Protein AF-A0A6F8SWU4-F1 (afdb_monomer_lite)

Foldseek 3Di:
DVVVVVVVVVVVVCVCPPDDPVVVVVVVVVVVVVVVVQLVVQLVVLVVCCVPVVDDSVQSSLLSDDDDLVVSLVVCVVVVHHSCSSSVSVVVVVVCCVVVVVVVVVVVCVVDVDD

Organism: NCBI:txid77097

Secondary structure (DSSP, 8-state):
-HHHHHHHHHHHHHTTTT--HHHHHHHHHHHHHHHHHHHHHHHHHHHHHHHHH---HHHHHHHHS-S-HHHHHHHHHHTT--HHHHHHHHHHHHHHHHHHHHHHHHHHHHH----

Radius of gyration: 17.86 Å; chains: 1; bounding box: 48×36×43 Å

pLDDT: mean 91.27, std 8.4, range [49.94, 97.56]

InterPro domains:
  IPR007820 AbrB family [PF05145] (2-108)
  IPR007820 AbrB family [PTHR38457] (3-114)

Structure (mmCIF, N/CA/C/O backbone):
data_AF-A0A6F8SWU4-F1
#
_entry.id   AF-A0A6F8SWU4-F1
#
loop_
_atom_site.group_PDB
_atom_site.id
_atom_site.type_symbol
_atom_site.label_atom_id
_atom_site.label_alt_id
_atom_site.label_comp_id
_atom_site.label_asym_id
_atom_site.label_entity_id
_atom_site.label_seq_id
_atom_site.pdbx_PDB_ins_code
_atom_site.Cartn_x
_atom_site.Cartn_y
_atom_site.Cartn_z
_atom_site.occupancy
_atom_site.B_iso_or_equiv
_atom_site.auth_seq_id
_atom_site.auth_comp_id
_atom_site.auth_asym_id
_atom_site.auth_atom_id
_atom_site.pdbx_PDB_model_num
ATOM 1 N N . MET A 1 1 ? 6.845 19.562 2.230 1.00 63.91 1 MET A N 1
ATOM 2 C CA . MET A 1 1 ? 6.436 18.140 2.267 1.00 63.91 1 MET A CA 1
ATOM 3 C C . MET A 1 1 ? 6.008 17.677 3.666 1.00 63.91 1 MET A C 1
ATOM 5 O O . MET A 1 1 ? 4.928 17.125 3.793 1.00 63.91 1 MET A O 1
ATOM 9 N N . ASN A 1 2 ? 6.787 17.935 4.726 1.00 81.50 2 ASN A N 1
ATOM 10 C CA . ASN A 1 2 ? 6.597 17.252 6.022 1.00 81.50 2 ASN A CA 1
ATOM 11 C C . ASN A 1 2 ? 5.358 17.692 6.825 1.00 81.50 2 ASN A C 1
ATOM 13 O O . ASN A 1 2 ? 4.738 16.853 7.468 1.00 81.50 2 ASN A O 1
ATOM 17 N N . LEU A 1 3 ? 4.953 18.969 6.766 1.00 91.56 3 LEU A N 1
ATOM 18 C CA . LEU A 1 3 ? 3.760 19.468 7.479 1.00 91.56 3 LEU A CA 1
ATOM 19 C C . LEU A 1 3 ? 2.483 18.702 7.107 1.00 91.56 3 LEU A C 1
ATOM 21 O O . LEU A 1 3 ? 1.645 18.454 7.967 1.00 91.56 3 LEU A O 1
ATOM 25 N N . MET A 1 4 ? 2.363 18.275 5.847 1.00 90.44 4 MET A N 1
ATOM 26 C CA . MET A 1 4 ? 1.210 17.502 5.391 1.00 90.44 4 MET A CA 1
ATOM 27 C C . MET A 1 4 ? 1.120 16.148 6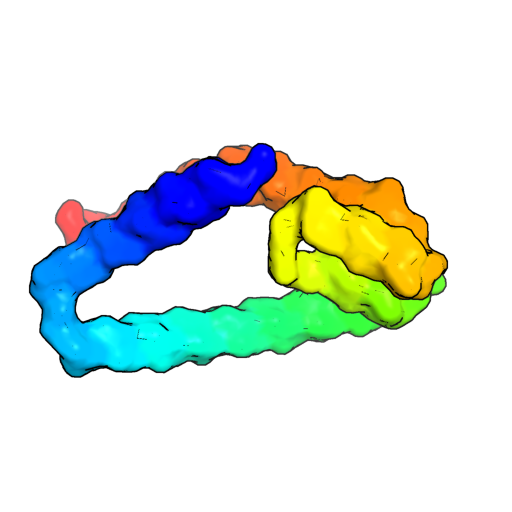.098 1.00 90.44 4 MET A C 1
ATOM 29 O O . MET A 1 4 ? 0.030 15.750 6.490 1.00 90.44 4 MET A O 1
ATOM 33 N N . LEU A 1 5 ? 2.252 15.471 6.318 1.00 90.44 5 LEU A N 1
ATOM 34 C CA . LEU A 1 5 ? 2.294 14.186 7.024 1.00 90.44 5 LEU A CA 1
ATOM 35 C C . LEU A 1 5 ? 1.917 14.339 8.498 1.00 90.44 5 LEU A C 1
ATOM 37 O O . LEU A 1 5 ? 1.171 13.514 9.018 1.00 90.44 5 LEU A O 1
ATOM 41 N N . TRP A 1 6 ? 2.371 15.415 9.150 1.00 93.38 6 TRP A N 1
ATOM 42 C CA . TRP A 1 6 ? 1.964 15.733 10.522 1.00 93.38 6 TRP A CA 1
ATOM 43 C C . TRP A 1 6 ? 0.455 15.961 10.616 1.00 93.38 6 TRP A C 1
ATOM 45 O O . TRP A 1 6 ? -0.205 15.340 11.442 1.00 93.38 6 TRP A O 1
ATOM 55 N N . VAL A 1 7 ? -0.109 16.781 9.725 1.00 95.25 7 VAL A N 1
ATOM 56 C CA . VAL A 1 7 ? -1.553 17.056 9.699 1.00 95.25 7 VAL A CA 1
ATOM 57 C C . VAL A 1 7 ? -2.355 15.785 9.411 1.00 95.25 7 VAL A C 1
ATOM 59 O O . VAL A 1 7 ? -3.312 15.495 10.127 1.00 95.25 7 VAL A O 1
ATOM 62 N N . LEU A 1 8 ? -1.959 14.999 8.406 1.00 92.06 8 LEU A N 1
ATOM 63 C CA . LEU A 1 8 ? -2.654 13.766 8.034 1.00 92.06 8 LEU A CA 1
ATOM 64 C C . LEU A 1 8 ? -2.575 12.723 9.158 1.00 92.06 8 LEU A C 1
ATOM 66 O O . LEU A 1 8 ? -3.583 12.116 9.509 1.00 92.06 8 LEU A O 1
ATOM 70 N N . GLY A 1 9 ? -1.396 12.555 9.762 1.00 92.44 9 GLY A N 1
ATOM 71 C CA . GLY A 1 9 ? -1.176 11.646 10.884 1.00 92.44 9 GLY A CA 1
ATOM 72 C C . GLY A 1 9 ? -2.007 12.031 12.106 1.00 92.44 9 GLY A C 1
ATOM 73 O O . GLY A 1 9 ? -2.686 11.181 12.680 1.00 92.44 9 GLY A O 1
ATOM 74 N N . SER A 1 10 ? -2.036 13.318 12.463 1.00 94.88 10 SER A N 1
ATOM 75 C CA . SER A 1 10 ? -2.886 13.820 13.546 1.00 94.88 10 SER A CA 1
ATOM 76 C C . SER A 1 10 ? -4.379 13.664 13.241 1.00 94.88 10 SER A C 1
ATOM 78 O O . SER A 1 10 ? -5.135 13.285 14.134 1.00 94.88 10 SER A O 1
ATOM 80 N N . ALA A 1 11 ? -4.815 13.888 11.997 1.00 95.44 11 ALA A N 1
ATOM 81 C CA . ALA A 1 11 ? -6.210 13.715 11.584 1.00 95.44 11 ALA A CA 1
ATOM 82 C C . ALA A 1 11 ? -6.659 12.243 11.585 1.00 95.44 11 ALA A C 1
ATOM 84 O O . ALA A 1 11 ? -7.793 11.937 11.943 1.00 95.44 11 ALA A O 1
ATOM 85 N N . ILE A 1 12 ? -5.779 11.311 11.211 1.00 92.69 12 ILE A N 1
ATOM 86 C CA . ILE A 1 12 ? -6.053 9.873 11.324 1.00 92.69 12 ILE A CA 1
ATOM 87 C C . ILE A 1 12 ? -6.078 9.469 12.805 1.00 92.69 12 ILE A C 1
ATOM 89 O O . ILE A 1 12 ? -6.994 8.770 13.235 1.00 92.69 12 ILE A O 1
ATOM 93 N N . GLY A 1 13 ? -5.116 9.951 13.598 1.00 91.25 13 GLY A N 1
ATOM 94 C CA . GLY A 1 13 ? -5.009 9.679 15.032 1.00 91.25 13 GLY A CA 1
ATOM 95 C C . GLY A 1 13 ? -6.195 10.197 15.851 1.00 91.25 13 GLY A C 1
ATOM 96 O O . GLY A 1 13 ? -6.640 9.523 16.780 1.00 91.25 13 GLY A O 1
ATOM 97 N N . SER A 1 14 ? -6.774 11.344 15.482 1.00 93.50 14 SER A N 1
ATOM 98 C CA . SER A 1 14 ? -7.944 11.901 16.173 1.00 93.50 14 SER A CA 1
ATOM 99 C C . SER A 1 14 ? -9.192 11.024 16.035 1.00 93.50 14 SER A C 1
ATOM 101 O O . SER A 1 14 ? -10.037 11.034 16.927 1.00 93.50 14 SER A O 1
ATOM 103 N N . ARG A 1 15 ? -9.282 10.170 15.002 1.00 90.06 15 ARG A N 1
ATOM 104 C CA . ARG A 1 15 ? -10.379 9.190 14.866 1.00 90.06 15 ARG A CA 1
ATOM 105 C C . ARG A 1 15 ? -10.395 8.141 15.976 1.00 90.06 15 ARG A C 1
ATOM 107 O O . ARG A 1 15 ? -11.399 7.454 16.139 1.00 90.06 15 ARG A O 1
ATOM 114 N N . PHE A 1 16 ? -9.304 8.021 16.732 1.00 89.25 16 PHE A N 1
ATOM 115 C CA . PHE A 1 16 ? -9.203 7.113 17.867 1.00 89.25 16 PHE A CA 1
ATOM 116 C C . PHE A 1 16 ? -9.574 7.777 19.207 1.00 89.25 16 PHE A C 1
ATOM 118 O O . PHE A 1 16 ? -9.544 7.117 20.249 1.00 89.25 16 PHE A O 1
AT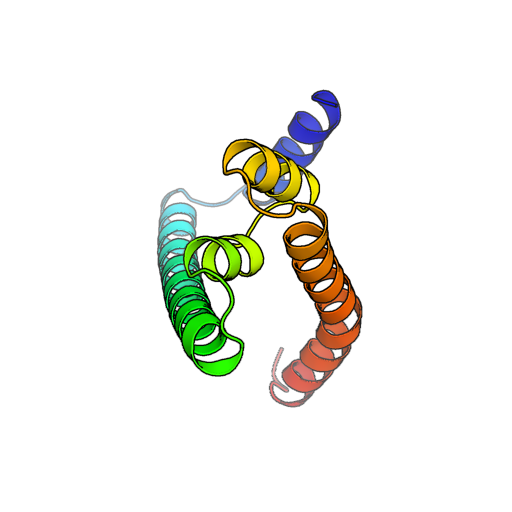OM 125 N N . GLN A 1 17 ? -9.928 9.069 19.205 1.00 89.75 17 GLN A N 1
ATOM 126 C CA . GLN A 1 17 ? -10.305 9.806 20.409 1.00 89.75 17 GLN A CA 1
ATOM 127 C C . GLN A 1 17 ? -11.525 9.162 21.087 1.00 89.75 17 GLN A C 1
ATOM 129 O O . GLN A 1 17 ? -12.526 8.855 20.448 1.00 89.75 17 GLN A O 1
ATOM 134 N N . GLY A 1 18 ? -11.434 8.948 22.402 1.00 87.44 18 GLY A N 1
ATOM 135 C CA . GLY A 1 18 ? -12.520 8.365 23.195 1.00 87.44 18 GLY A CA 1
ATOM 136 C C . GLY A 1 18 ? -12.597 6.832 23.181 1.00 87.44 18 GLY A C 1
ATOM 137 O O . GLY A 1 18 ? -13.432 6.273 23.888 1.00 87.44 18 GLY A O 1
ATOM 138 N N . MET A 1 19 ? -11.725 6.122 22.451 1.00 90.44 19 MET A N 1
ATOM 139 C CA . MET A 1 19 ? -11.697 4.656 22.506 1.00 90.44 19 MET A CA 1
ATOM 140 C C . MET A 1 19 ? -10.939 4.113 23.715 1.00 90.44 19 MET A C 1
ATOM 142 O O . MET A 1 19 ? -9.831 4.533 24.049 1.00 90.44 19 MET A O 1
ATOM 146 N N . THR A 1 20 ? -11.507 3.083 24.338 1.00 93.69 20 THR A N 1
ATOM 147 C CA . THR A 1 20 ? -10.843 2.329 25.402 1.00 93.69 20 THR A CA 1
ATOM 148 C C . THR A 1 20 ? -9.636 1.562 24.855 1.00 93.69 20 THR A C 1
ATOM 150 O O . THR A 1 20 ? -9.708 0.965 23.779 1.00 93.69 20 THR A O 1
ATOM 153 N N . ARG A 1 21 ? -8.554 1.461 25.642 1.00 90.62 21 ARG A N 1
ATOM 154 C CA . ARG A 1 21 ? -7.337 0.698 25.285 1.00 90.62 21 ARG A CA 1
ATOM 155 C C . ARG A 1 21 ? -7.625 -0.741 24.831 1.00 90.62 21 ARG A C 1
ATOM 157 O O . ARG A 1 21 ? -6.979 -1.239 23.917 1.00 90.62 21 ARG A O 1
ATOM 164 N N . ARG A 1 22 ? -8.626 -1.395 25.432 1.00 92.38 22 ARG A N 1
ATOM 165 C CA . ARG A 1 22 ? -9.050 -2.758 25.069 1.00 92.38 22 ARG A CA 1
ATOM 166 C C . ARG A 1 22 ? -9.667 -2.833 23.667 1.00 92.38 22 ARG A C 1
ATOM 168 O O . ARG A 1 22 ? -9.388 -3.776 22.934 1.00 92.38 22 ARG A O 1
ATOM 175 N N . LEU A 1 23 ? -10.481 -1.843 23.293 1.00 91.62 23 LEU A N 1
ATOM 176 C CA . LEU A 1 23 ? -11.089 -1.768 21.963 1.00 91.62 23 LEU A CA 1
ATOM 177 C C . LEU A 1 23 ? -10.038 -1.423 20.905 1.00 91.62 23 LEU A C 1
ATOM 179 O O . LEU A 1 23 ? -9.991 -2.071 19.863 1.00 91.62 23 LEU A O 1
ATOM 183 N N . LEU A 1 24 ? -9.142 -0.484 21.223 1.00 92.62 24 LEU A N 1
ATOM 184 C CA . LEU A 1 24 ? -7.995 -0.155 20.381 1.00 92.62 24 LEU A CA 1
ATOM 185 C C . LEU A 1 24 ? -7.143 -1.398 20.090 1.00 92.62 24 LEU A C 1
ATOM 187 O O . LEU A 1 24 ? -6.880 -1.693 18.930 1.00 92.62 24 LEU A O 1
ATOM 191 N N . GLY A 1 25 ? -6.772 -2.167 21.120 1.00 93.69 25 GLY A N 1
ATOM 192 C CA . GLY A 1 25 ? -5.998 -3.402 20.951 1.00 93.69 25 GLY A CA 1
ATOM 193 C C . GLY A 1 25 ? -6.706 -4.439 20.074 1.00 93.69 25 GLY A C 1
ATOM 194 O O . GLY A 1 25 ? -6.079 -5.056 19.216 1.00 93.69 25 GLY A O 1
ATOM 195 N N . ARG A 1 26 ? -8.029 -4.585 20.222 1.00 94.25 26 ARG A N 1
ATOM 196 C CA . ARG A 1 26 ? -8.829 -5.477 19.371 1.00 94.25 26 ARG A CA 1
ATOM 197 C C . ARG A 1 26 ? -8.839 -5.024 17.909 1.00 94.25 26 ARG A C 1
ATOM 199 O O . ARG A 1 26 ? -8.658 -5.863 17.032 1.00 94.25 26 ARG A O 1
ATOM 206 N N . TYR A 1 27 ? -9.022 -3.733 17.634 1.00 92.56 27 TYR A N 1
ATOM 207 C CA . TYR A 1 27 ? -8.986 -3.216 16.263 1.00 92.56 27 TYR A CA 1
ATOM 208 C C . TYR A 1 27 ? -7.600 -3.306 15.636 1.00 92.56 27 TYR A C 1
ATOM 210 O O . TYR A 1 27 ? -7.497 -3.661 14.466 1.00 92.56 27 TYR A O 1
ATOM 218 N N . LEU A 1 28 ? -6.538 -3.063 16.407 1.00 93.88 28 LEU A N 1
ATOM 219 C CA . LEU A 1 28 ? -5.169 -3.275 15.940 1.00 93.88 28 LEU A CA 1
ATOM 220 C C . LEU A 1 28 ? -4.937 -4.737 15.548 1.00 93.88 28 LEU A C 1
ATOM 222 O O . LEU A 1 28 ? -4.396 -4.997 14.479 1.00 93.88 28 LEU A O 1
ATOM 226 N N . TRP A 1 29 ? -5.406 -5.686 16.361 1.00 95.75 29 TRP A N 1
ATOM 227 C CA . TRP A 1 29 ? -5.311 -7.111 16.047 1.00 95.75 29 TRP A CA 1
ATOM 228 C C . TRP A 1 29 ? -6.089 -7.487 14.780 1.00 95.75 29 TRP A C 1
ATOM 230 O O . TRP A 1 29 ? -5.543 -8.111 13.873 1.00 95.75 29 TRP A O 1
ATOM 240 N N . GLN A 1 30 ? -7.353 -7.066 14.685 1.00 95.69 30 GLN A N 1
ATOM 241 C CA . GLN A 1 30 ? -8.205 -7.344 13.525 1.00 95.69 30 GLN A CA 1
ATOM 242 C C . GLN A 1 30 ? -7.639 -6.729 12.238 1.00 95.69 30 GLN A C 1
ATOM 244 O O . GLN A 1 30 ? -7.579 -7.399 11.210 1.00 95.69 30 GLN A O 1
ATOM 249 N N . SER A 1 31 ? -7.175 -5.480 12.309 1.00 94.56 31 SER A N 1
ATOM 250 C CA . SER A 1 31 ? -6.528 -4.787 11.193 1.00 94.56 31 SER A CA 1
ATOM 251 C C . SER A 1 31 ? -5.209 -5.453 10.799 1.00 94.56 31 SER A C 1
ATOM 253 O O . SER A 1 31 ? -4.932 -5.623 9.613 1.00 94.56 31 SER A O 1
ATOM 255 N N . GLY A 1 32 ? -4.419 -5.896 11.780 1.00 96.38 32 GLY A N 1
ATOM 256 C CA . GLY A 1 32 ? -3.178 -6.631 11.548 1.00 96.38 32 GLY A CA 1
ATOM 257 C C . GLY A 1 32 ? -3.416 -7.929 10.779 1.00 96.38 32 GLY A C 1
ATOM 258 O O . GLY A 1 32 ? -2.758 -8.165 9.768 1.00 96.38 32 GLY A O 1
ATOM 259 N N . ILE A 1 33 ? -4.409 -8.725 11.190 1.00 97.56 33 ILE A N 1
ATOM 260 C CA . ILE A 1 33 ? -4.799 -9.944 10.465 1.00 97.56 33 ILE A CA 1
ATOM 261 C C . ILE A 1 33 ? -5.268 -9.606 9.047 1.00 97.56 33 ILE A C 1
ATOM 263 O O . ILE A 1 33 ? -4.806 -10.223 8.092 1.00 97.56 33 ILE A O 1
ATOM 267 N N . ALA A 1 34 ? -6.157 -8.621 8.890 1.00 95.50 34 ALA A N 1
ATOM 268 C CA . ALA A 1 34 ? -6.669 -8.234 7.577 1.00 95.50 34 ALA A CA 1
ATOM 269 C C . ALA A 1 34 ? -5.546 -7.767 6.634 1.00 95.50 34 ALA A C 1
ATOM 271 O O . ALA A 1 34 ? -5.517 -8.146 5.465 1.00 95.50 34 ALA A O 1
ATOM 272 N N . THR A 1 35 ? -4.588 -7.001 7.159 1.00 94.75 35 THR A N 1
ATOM 273 C CA . THR A 1 35 ? -3.413 -6.533 6.414 1.00 94.75 35 THR A CA 1
ATOM 274 C C . THR A 1 35 ? -2.518 -7.701 6.015 1.00 94.75 35 THR A C 1
ATOM 276 O O . THR A 1 35 ? -2.107 -7.783 4.862 1.00 94.75 35 THR A O 1
ATOM 279 N N . LEU A 1 36 ? -2.248 -8.634 6.932 1.00 96.62 36 LEU A N 1
ATOM 280 C CA . LEU A 1 36 ? -1.445 -9.819 6.639 1.00 96.62 36 LEU A CA 1
ATOM 281 C C . LEU A 1 36 ? -2.085 -10.669 5.536 1.00 96.62 36 LEU A C 1
ATOM 283 O O . LEU A 1 36 ? -1.405 -11.060 4.592 1.00 96.62 36 LEU A O 1
ATOM 287 N N . LEU A 1 37 ? -3.395 -10.909 5.622 1.00 96.81 37 LEU A N 1
ATOM 288 C CA . LEU A 1 37 ? -4.134 -11.636 4.590 1.00 96.81 37 LEU A CA 1
ATOM 289 C C . LEU A 1 37 ? -4.054 -10.920 3.238 1.00 96.81 37 LEU A C 1
ATOM 291 O O . LEU A 1 37 ? -3.779 -11.562 2.228 1.00 96.81 37 LEU A O 1
ATOM 295 N N . ALA A 1 38 ? -4.228 -9.596 3.216 1.00 93.94 38 ALA A N 1
ATOM 296 C CA . ALA A 1 38 ? -4.091 -8.810 1.994 1.00 93.94 38 ALA A CA 1
ATOM 297 C C . ALA A 1 38 ? -2.679 -8.921 1.393 1.00 93.94 38 ALA A C 1
ATOM 299 O O . ALA A 1 38 ? -2.549 -9.122 0.189 1.00 93.94 38 ALA A O 1
ATOM 300 N N . LEU A 1 39 ? -1.627 -8.854 2.215 1.00 95.25 39 LEU A N 1
ATOM 301 C CA . LEU A 1 39 ? -0.243 -9.019 1.763 1.00 95.25 39 LEU A CA 1
ATOM 302 C C . LEU A 1 39 ? 0.017 -10.412 1.183 1.00 95.25 39 LEU A C 1
ATOM 304 O O . LEU A 1 39 ? 0.657 -10.517 0.141 1.00 95.25 39 LEU A O 1
ATOM 308 N N . VAL A 1 40 ? -0.503 -11.469 1.814 1.00 96.69 40 VAL A N 1
ATOM 309 C CA . VAL A 1 40 ? -0.392 -12.843 1.295 1.00 96.69 40 VAL A CA 1
ATOM 310 C C . VAL A 1 40 ? -1.072 -12.956 -0.066 1.00 96.69 40 VAL A C 1
ATOM 312 O O . VAL A 1 40 ? -0.473 -13.475 -1.004 1.00 96.69 40 VAL A O 1
ATOM 315 N N . VAL A 1 41 ? -2.290 -12.428 -0.201 1.00 96.25 41 VAL A N 1
ATOM 316 C CA . VAL A 1 41 ? -3.011 -12.420 -1.480 1.00 96.25 41 VAL A CA 1
ATOM 317 C C . VAL A 1 41 ? -2.205 -11.674 -2.543 1.00 96.25 41 VAL A C 1
ATOM 319 O O . VAL A 1 41 ? -1.955 -12.225 -3.611 1.00 96.25 41 VAL A O 1
ATOM 322 N N . LEU A 1 42 ? -1.733 -10.461 -2.249 1.00 94.62 42 LEU A N 1
ATOM 323 C CA . LEU A 1 42 ? -0.928 -9.672 -3.187 1.00 94.62 42 LEU A CA 1
ATOM 324 C C . LEU A 1 42 ? 0.373 -10.383 -3.582 1.00 94.62 42 LEU A C 1
ATOM 326 O O . LEU A 1 42 ? 0.744 -10.346 -4.751 1.00 94.62 42 LEU A O 1
ATOM 330 N N . ALA A 1 43 ? 1.034 -11.072 -2.650 1.00 95.00 43 ALA A N 1
ATOM 331 C CA . ALA A 1 43 ? 2.235 -11.853 -2.935 1.00 95.00 43 ALA A CA 1
ATOM 332 C C . ALA A 1 43 ? 1.947 -13.048 -3.859 1.00 95.00 43 ALA A C 1
ATOM 334 O O . ALA A 1 43 ? 2.723 -13.311 -4.775 1.00 95.00 43 ALA A O 1
ATOM 335 N N . VAL A 1 44 ? 0.816 -13.736 -3.670 1.00 96.38 44 VAL A N 1
ATOM 336 C CA . VAL A 1 44 ? 0.371 -14.807 -4.579 1.00 96.38 44 VAL A CA 1
ATOM 337 C C . VAL A 1 44 ? 0.097 -14.248 -5.976 1.00 96.38 44 VAL A C 1
ATOM 339 O O . VAL A 1 44 ? 0.554 -14.819 -6.962 1.00 96.38 44 VAL A O 1
ATOM 342 N N . PHE A 1 45 ? -0.589 -13.107 -6.083 1.00 94.44 45 PHE A N 1
ATOM 343 C CA . PHE A 1 45 ? -0.804 -12.450 -7.374 1.00 94.44 45 PHE A CA 1
ATOM 344 C C . PHE A 1 45 ? 0.507 -11.999 -8.026 1.00 94.44 45 PHE A C 1
ATOM 346 O O . PHE A 1 45 ? 0.651 -12.134 -9.237 1.00 94.44 45 PHE A O 1
ATOM 353 N N . ALA A 1 46 ? 1.478 -11.517 -7.250 1.00 94.31 46 ALA A N 1
ATOM 354 C CA . ALA A 1 46 ? 2.787 -11.143 -7.777 1.00 94.31 46 ALA A CA 1
ATOM 355 C C . ALA A 1 46 ? 3.524 -12.346 -8.366 1.00 94.31 46 ALA A C 1
ATOM 357 O O . ALA A 1 46 ? 4.092 -12.247 -9.451 1.00 94.31 46 ALA A O 1
ATOM 358 N N . GLU A 1 47 ? 3.454 -13.494 -7.694 1.00 94.75 47 GLU A N 1
ATOM 359 C CA . GLU A 1 47 ? 4.018 -14.744 -8.194 1.00 94.75 47 GLU A CA 1
ATOM 360 C C . GLU A 1 47 ? 3.324 -15.204 -9.488 1.00 94.75 47 GLU A C 1
ATOM 362 O O . GLU A 1 47 ? 3.987 -15.576 -10.454 1.00 94.75 47 GLU A O 1
ATOM 367 N N . LEU A 1 48 ? 1.994 -15.092 -9.561 1.00 94.56 48 LEU A N 1
ATOM 368 C CA . LEU A 1 48 ? 1.246 -15.395 -10.784 1.00 94.56 48 LEU A CA 1
ATOM 369 C C . LEU A 1 48 ? 1.623 -14.461 -11.941 1.00 94.56 48 LEU A C 1
ATOM 371 O O . LEU A 1 48 ? 1.800 -14.923 -13.068 1.00 94.56 48 LEU A O 1
ATOM 375 N N . ILE A 1 49 ? 1.774 -13.159 -11.687 1.00 91.94 49 ILE A N 1
ATOM 376 C CA . ILE A 1 49 ? 2.201 -12.187 -12.704 1.00 91.94 49 ILE A CA 1
ATOM 377 C C . ILE A 1 49 ? 3.620 -12.495 -13.182 1.00 91.94 49 ILE A C 1
ATOM 379 O O . ILE A 1 49 ? 3.865 -12.481 -14.387 1.00 91.94 49 ILE A O 1
ATOM 383 N N . HIS A 1 50 ? 4.539 -12.819 -12.270 1.00 93.81 50 HIS A N 1
ATOM 384 C CA . HIS A 1 50 ? 5.897 -13.230 -12.625 1.00 93.81 50 HIS A CA 1
ATOM 385 C C . HIS A 1 50 ? 5.880 -14.413 -13.605 1.00 93.81 50 HIS A C 1
ATOM 387 O O . HIS A 1 50 ? 6.516 -14.352 -14.657 1.00 93.81 50 HIS A O 1
ATOM 393 N N . GLN A 1 51 ? 5.087 -15.445 -13.307 1.00 93.56 51 GLN A N 1
ATOM 394 C CA . GLN A 1 51 ? 5.011 -16.662 -14.120 1.00 93.56 51 GLN A CA 1
ATOM 395 C C . GLN A 1 51 ? 4.287 -16.469 -15.460 1.00 93.56 51 GLN A C 1
ATOM 397 O O . GLN A 1 51 ? 4.649 -17.104 -16.447 1.00 93.56 51 GLN A O 1
ATOM 402 N N . THR A 1 52 ? 3.260 -15.616 -15.511 1.00 93.81 52 THR A N 1
ATOM 403 C CA . THR A 1 52 ? 2.411 -15.447 -16.707 1.00 93.81 52 THR A CA 1
ATOM 404 C C . THR A 1 52 ? 2.885 -14.340 -17.644 1.00 93.81 52 THR A C 1
ATOM 406 O O . THR A 1 52 ? 2.761 -14.477 -18.857 1.00 93.81 52 THR A O 1
ATOM 409 N N . VAL A 1 53 ? 3.423 -13.248 -17.098 1.00 89.88 53 VAL A N 1
ATOM 410 C CA . VAL A 1 53 ? 3.853 -12.063 -17.859 1.00 89.88 53 VAL A CA 1
ATOM 411 C C . VAL A 1 53 ? 5.366 -12.076 -18.110 1.00 89.88 53 VAL A C 1
ATOM 413 O O . VAL A 1 53 ? 5.837 -11.421 -19.035 1.00 89.88 53 VAL A O 1
ATOM 416 N N . GLY A 1 54 ? 6.141 -12.829 -17.320 1.00 87.31 54 GLY A N 1
ATOM 417 C CA . GLY A 1 54 ? 7.595 -12.950 -17.486 1.00 87.31 54 GLY A CA 1
ATOM 418 C C . GLY A 1 54 ? 8.402 -11.756 -16.962 1.00 87.31 54 GLY A C 1
ATOM 419 O O . GLY A 1 54 ? 9.581 -11.623 -17.282 1.00 87.31 54 GLY A O 1
ATOM 420 N N . VAL A 1 55 ? 7.792 -10.875 -16.162 1.00 89.06 55 VAL A N 1
ATOM 421 C CA . VAL A 1 55 ? 8.496 -9.781 -15.462 1.00 89.06 55 VAL A CA 1
ATOM 422 C C . VAL A 1 55 ? 9.296 -10.317 -14.275 1.00 89.06 55 VAL A C 1
ATOM 424 O O . VAL A 1 55 ? 8.940 -11.355 -13.733 1.00 89.06 55 VAL A O 1
ATOM 427 N N . GLY A 1 56 ? 10.340 -9.615 -13.824 1.00 93.06 56 GLY A N 1
ATOM 428 C CA . GLY A 1 56 ? 11.092 -9.992 -12.617 1.00 93.06 56 GLY A CA 1
ATOM 429 C C . GLY A 1 56 ? 10.200 -10.108 -11.372 1.00 93.06 56 GLY A C 1
ATOM 430 O O . GLY A 1 56 ? 9.224 -9.370 -11.216 1.00 93.06 56 GLY A O 1
ATOM 431 N N . ARG A 1 57 ? 10.516 -11.050 -10.476 1.00 92.94 57 ARG A N 1
ATOM 432 C CA . ARG A 1 57 ? 9.732 -11.285 -9.250 1.00 92.94 57 ARG A CA 1
ATOM 433 C C . ARG A 1 57 ? 9.736 -10.068 -8.323 1.00 92.94 57 ARG A C 1
ATOM 435 O O . ARG A 1 57 ? 8.715 -9.730 -7.738 1.00 92.94 57 ARG A O 1
ATOM 442 N N . ASP A 1 58 ? 10.879 -9.407 -8.218 1.00 92.44 58 ASP A N 1
ATOM 443 C CA . ASP A 1 58 ? 11.083 -8.130 -7.537 1.00 92.44 58 ASP A CA 1
ATOM 444 C C . ASP A 1 58 ? 10.225 -7.007 -8.140 1.00 92.44 58 ASP A C 1
ATOM 446 O O . ASP A 1 58 ? 9.559 -6.286 -7.398 1.00 92.44 58 ASP A O 1
ATOM 450 N N . VAL A 1 59 ? 10.153 -6.925 -9.472 1.00 93.69 59 VAL A N 1
ATOM 451 C CA . VAL A 1 59 ? 9.290 -5.974 -10.192 1.00 93.69 59 VAL A CA 1
ATOM 452 C C . VAL A 1 59 ? 7.814 -6.230 -9.880 1.00 93.69 59 VAL A C 1
ATOM 454 O O . VAL A 1 59 ? 7.085 -5.298 -9.539 1.00 93.69 59 VAL A O 1
ATOM 457 N N . ALA A 1 60 ? 7.366 -7.487 -9.954 1.00 93.88 60 ALA A N 1
ATOM 458 C CA . ALA A 1 60 ? 5.978 -7.865 -9.685 1.00 93.88 60 ALA A CA 1
ATOM 459 C C . ALA A 1 60 ? 5.582 -7.614 -8.222 1.00 93.88 60 ALA A C 1
ATOM 461 O O . ALA A 1 60 ? 4.520 -7.046 -7.956 1.00 93.88 60 ALA A O 1
ATOM 462 N N . LEU A 1 61 ? 6.446 -7.995 -7.274 1.00 94.25 61 LEU A N 1
ATOM 463 C CA . LEU A 1 61 ? 6.229 -7.764 -5.845 1.00 94.25 61 LEU A CA 1
ATOM 464 C C . LEU A 1 61 ? 6.155 -6.273 -5.535 1.00 94.25 61 LEU A C 1
ATOM 466 O O . LEU A 1 61 ? 5.231 -5.840 -4.849 1.00 94.25 61 LEU A O 1
ATOM 470 N N . LEU A 1 62 ? 7.089 -5.483 -6.066 1.00 94.75 62 LEU A N 1
ATOM 471 C CA . LEU A 1 62 ? 7.116 -4.049 -5.819 1.00 94.75 62 LEU A CA 1
ATOM 472 C C . LEU A 1 62 ? 5.924 -3.328 -6.459 1.00 94.75 62 LEU A C 1
ATOM 474 O O . LEU A 1 62 ? 5.358 -2.422 -5.853 1.00 94.75 62 LEU A O 1
ATOM 478 N N . ALA A 1 63 ? 5.499 -3.743 -7.654 1.00 93.19 63 ALA A N 1
ATOM 479 C CA . ALA A 1 63 ? 4.346 -3.161 -8.338 1.00 93.19 63 ALA A CA 1
ATOM 480 C C . ALA A 1 63 ? 3.009 -3.451 -7.632 1.00 93.19 63 ALA A C 1
ATOM 482 O O . ALA A 1 63 ? 2.101 -2.618 -7.685 1.00 93.19 63 ALA A O 1
ATOM 483 N N . LEU A 1 64 ? 2.883 -4.603 -6.964 1.00 92.81 64 LEU A N 1
ATOM 484 C CA . LEU A 1 64 ? 1.679 -4.994 -6.220 1.00 92.81 64 LEU A CA 1
ATOM 485 C C . LEU A 1 64 ? 1.700 -4.593 -4.744 1.00 92.81 64 LEU A C 1
ATOM 487 O O . LEU A 1 64 ? 0.634 -4.551 -4.123 1.00 92.81 64 LEU A O 1
ATOM 491 N N . ALA A 1 65 ? 2.872 -4.287 -4.185 1.00 92.50 65 ALA A N 1
ATOM 492 C CA . ALA A 1 65 ? 3.006 -3.884 -2.795 1.00 92.50 65 ALA A CA 1
ATOM 493 C C . ALA A 1 65 ? 2.074 -2.698 -2.458 1.00 92.50 65 ALA A C 1
ATOM 495 O O . ALA A 1 65 ? 1.867 -1.783 -3.265 1.00 92.50 65 ALA A O 1
ATOM 496 N N . PRO A 1 66 ? 1.443 -2.691 -1.274 1.00 89.88 66 PRO A N 1
ATOM 497 C CA . PRO A 1 66 ? 0.700 -1.528 -0.816 1.00 89.88 66 PRO A CA 1
ATOM 498 C C . PRO A 1 66 ? 1.678 -0.427 -0.385 1.00 89.88 66 PRO A C 1
ATOM 500 O O . PRO A 1 66 ? 2.665 -0.689 0.296 1.00 89.88 66 PRO A O 1
ATOM 503 N N . GLY A 1 67 ? 1.384 0.818 -0.755 1.00 89.94 67 GLY A N 1
ATOM 504 C CA . GLY A 1 67 ? 2.244 1.964 -0.463 1.00 89.94 67 GLY A CA 1
ATOM 505 C C . GLY A 1 67 ? 1.817 3.221 -1.217 1.00 89.94 67 GLY A C 1
ATOM 506 O O . GLY A 1 67 ? 0.901 3.183 -2.052 1.00 89.94 67 GLY A O 1
ATOM 507 N N . GLY A 1 68 ? 2.472 4.345 -0.916 1.00 89.75 68 GLY A N 1
ATOM 508 C CA . GLY A 1 68 ? 2.295 5.591 -1.656 1.00 89.75 68 GLY A CA 1
ATOM 509 C C . GLY A 1 68 ? 2.982 5.546 -3.024 1.00 89.75 68 GLY A C 1
ATOM 510 O O . GLY A 1 68 ? 4.103 5.060 -3.138 1.00 89.75 68 GLY A O 1
ATOM 511 N N . ILE A 1 69 ? 2.341 6.105 -4.062 1.00 92.56 69 ILE A N 1
ATOM 512 C CA . ILE A 1 69 ? 2.884 6.128 -5.440 1.00 92.56 69 ILE A CA 1
ATOM 513 C C . ILE A 1 69 ? 4.308 6.712 -5.462 1.00 92.56 69 ILE A C 1
ATOM 515 O O . ILE A 1 69 ? 5.203 6.133 -6.071 1.00 92.56 69 ILE A O 1
ATOM 519 N N . GLY A 1 70 ? 4.527 7.839 -4.772 1.00 91.19 70 GLY A N 1
ATOM 520 C CA . GLY A 1 70 ? 5.829 8.515 -4.744 1.00 91.19 70 GLY A CA 1
ATOM 521 C C . GLY A 1 70 ? 6.917 7.722 -4.016 1.00 91.19 70 GLY A C 1
ATOM 522 O O . GLY A 1 70 ? 8.045 7.651 -4.492 1.00 91.19 70 GLY A O 1
ATOM 523 N N . GLU A 1 71 ? 6.578 7.086 -2.895 1.00 91.94 71 GLU A N 1
ATOM 524 C CA . GLU A 1 71 ? 7.516 6.266 -2.116 1.00 91.94 71 GLU A CA 1
ATOM 525 C C . GLU A 1 71 ? 7.952 5.034 -2.911 1.00 91.94 71 GLU A C 1
ATOM 527 O O . GLU A 1 71 ? 9.138 4.719 -2.970 1.00 91.94 71 GLU A O 1
ATOM 532 N N . MET A 1 72 ? 7.004 4.372 -3.577 1.00 94.94 72 MET A N 1
ATOM 533 C CA . MET A 1 72 ? 7.281 3.173 -4.366 1.00 94.94 72 MET A CA 1
ATOM 534 C C . MET A 1 72 ? 8.051 3.492 -5.651 1.00 94.94 72 MET A C 1
ATOM 536 O O . MET A 1 72 ? 8.898 2.702 -6.054 1.00 94.94 72 MET A O 1
ATOM 540 N N . ALA A 1 73 ? 7.838 4.666 -6.258 1.00 94.38 73 ALA A N 1
ATOM 541 C CA . ALA A 1 73 ? 8.654 5.130 -7.381 1.00 94.38 73 ALA A CA 1
ATOM 542 C C . ALA A 1 73 ? 10.119 5.363 -6.969 1.00 94.38 73 ALA A C 1
ATOM 544 O O . ALA A 1 73 ? 11.030 4.962 -7.689 1.00 94.38 73 ALA A O 1
ATOM 545 N N . ILE A 1 74 ? 10.357 5.955 -5.792 1.00 95.19 74 ILE A N 1
ATOM 546 C CA . ILE A 1 74 ? 11.714 6.121 -5.245 1.00 95.19 74 ILE A CA 1
ATOM 547 C C . ILE A 1 74 ? 12.335 4.755 -4.929 1.00 95.19 74 ILE A C 1
ATOM 549 O O . ILE A 1 74 ? 13.499 4.525 -5.256 1.00 95.19 74 ILE A O 1
ATOM 553 N N . LEU A 1 75 ? 11.565 3.835 -4.335 1.00 95.81 75 LEU A N 1
ATOM 554 C CA . LEU A 1 75 ? 12.037 2.481 -4.043 1.00 95.81 75 LEU A CA 1
ATOM 555 C C . LEU A 1 75 ? 12.409 1.723 -5.324 1.00 95.81 75 LEU A C 1
ATOM 557 O O . LEU A 1 75 ? 13.426 1.038 -5.349 1.00 95.81 75 LEU A O 1
ATOM 561 N N . ALA A 1 76 ? 11.626 1.882 -6.394 1.00 96.06 76 ALA A N 1
ATOM 562 C CA . ALA A 1 76 ? 11.910 1.278 -7.690 1.00 96.06 76 ALA A CA 1
ATOM 563 C C . ALA A 1 76 ? 13.254 1.766 -8.243 1.00 96.06 76 ALA A C 1
ATOM 565 O O . ALA A 1 76 ? 14.106 0.944 -8.570 1.00 96.06 76 ALA A O 1
ATOM 566 N N . VAL A 1 77 ? 13.502 3.083 -8.225 1.00 96.44 77 VAL A N 1
ATOM 567 C CA . VAL A 1 77 ? 14.807 3.649 -8.609 1.00 96.44 77 VAL A CA 1
ATOM 568 C C . VAL A 1 77 ? 15.935 3.076 -7.748 1.00 96.44 77 VAL A C 1
ATOM 570 O O . VAL A 1 77 ? 16.963 2.668 -8.282 1.00 96.44 77 VAL A O 1
ATOM 573 N N . ALA A 1 78 ? 15.744 2.996 -6.429 1.00 96.56 78 ALA A N 1
ATOM 574 C CA . ALA A 1 78 ? 16.751 2.460 -5.511 1.00 96.56 78 ALA A CA 1
ATOM 575 C C . ALA A 1 78 ? 17.073 0.975 -5.767 1.00 96.56 78 ALA A C 1
ATOM 577 O O . ALA A 1 78 ? 18.199 0.538 -5.532 1.00 96.56 78 ALA A O 1
ATOM 578 N N . LEU A 1 79 ? 16.100 0.209 -6.261 1.00 94.94 79 LEU A N 1
ATOM 579 C CA . LEU A 1 79 ? 16.226 -1.215 -6.573 1.00 94.94 79 LEU A CA 1
ATOM 580 C C . LEU A 1 79 ? 16.588 -1.486 -8.043 1.00 94.94 79 LEU A C 1
ATOM 582 O O . LEU A 1 79 ? 16.639 -2.644 -8.440 1.00 94.94 79 LEU A O 1
ATOM 586 N N . ASN A 1 80 ? 16.874 -0.450 -8.844 1.00 94.69 80 ASN A N 1
ATOM 587 C CA . ASN A 1 80 ? 17.088 -0.546 -10.298 1.00 94.69 80 ASN A CA 1
ATOM 588 C C . ASN A 1 80 ? 15.912 -1.204 -11.051 1.00 94.69 80 ASN A C 1
ATOM 590 O O . ASN A 1 80 ? 16.095 -1.864 -12.072 1.00 94.69 80 ASN A O 1
ATOM 594 N N . ILE A 1 81 ? 14.696 -1.000 -10.549 1.00 94.88 81 ILE A N 1
ATOM 595 C CA . ILE A 1 81 ? 13.435 -1.394 -11.179 1.00 94.88 81 ILE A CA 1
ATOM 596 C C . ILE A 1 81 ? 12.873 -0.182 -11.925 1.00 94.88 81 ILE A C 1
ATOM 598 O O . ILE A 1 81 ? 13.001 0.947 -11.454 1.00 94.88 81 ILE A O 1
ATOM 602 N N . ASP A 1 82 ? 12.211 -0.404 -13.064 1.00 93.62 82 ASP A N 1
ATOM 603 C CA . ASP A 1 82 ? 11.566 0.672 -13.818 1.00 93.62 82 ASP A CA 1
ATOM 604 C C . ASP A 1 82 ? 10.497 1.394 -12.961 1.00 93.62 82 ASP A C 1
ATOM 606 O O . ASP A 1 82 ? 9.436 0.823 -12.668 1.00 93.62 82 ASP A O 1
ATOM 610 N N . PRO A 1 83 ? 10.733 2.660 -12.563 1.00 93.75 83 PRO A N 1
ATOM 611 C CA . PRO A 1 83 ? 9.790 3.404 -11.742 1.00 93.75 83 PRO A CA 1
ATOM 612 C C . PRO A 1 83 ? 8.502 3.735 -12.495 1.00 93.75 83 PRO A C 1
ATOM 614 O O . PRO A 1 83 ? 7.468 3.922 -11.855 1.00 93.75 83 PRO A O 1
ATOM 617 N N . VAL A 1 84 ? 8.532 3.783 -13.833 1.00 94.06 84 VAL A N 1
ATOM 618 C CA . VAL A 1 84 ? 7.344 4.037 -14.655 1.00 94.06 84 VAL A CA 1
ATOM 619 C C . VAL A 1 84 ? 6.382 2.864 -14.536 1.00 94.06 84 VAL A C 1
ATOM 621 O O . VAL A 1 84 ? 5.198 3.077 -14.272 1.00 94.06 84 VAL A O 1
ATOM 624 N N . PHE A 1 85 ? 6.885 1.631 -14.636 1.00 91.06 85 PHE A N 1
ATOM 625 C CA . PHE A 1 85 ? 6.083 0.425 -14.445 1.00 91.06 85 PHE A CA 1
ATOM 626 C C . PHE A 1 85 ? 5.411 0.402 -13.065 1.00 91.06 85 PHE A C 1
ATOM 628 O O . PHE A 1 85 ? 4.191 0.238 -12.969 1.00 91.06 85 PHE A O 1
ATOM 635 N N . VAL A 1 86 ? 6.179 0.615 -11.992 1.00 94.31 86 VAL A N 1
ATOM 636 C CA . VAL A 1 86 ? 5.665 0.572 -10.610 1.00 94.31 86 VAL A CA 1
ATOM 637 C C . VAL A 1 86 ? 4.649 1.688 -10.359 1.00 94.31 86 VAL A C 1
ATOM 639 O O . VAL A 1 86 ? 3.559 1.428 -9.836 1.00 94.31 86 VAL A O 1
ATOM 642 N N . ALA A 1 87 ? 4.965 2.920 -10.770 1.00 94.38 87 ALA A N 1
ATOM 643 C CA . ALA A 1 87 ? 4.078 4.067 -10.606 1.00 94.38 87 ALA A CA 1
ATOM 644 C C . ALA A 1 87 ? 2.779 3.901 -11.403 1.00 94.38 87 ALA A C 1
ATOM 646 O O . ALA A 1 87 ? 1.705 4.215 -10.887 1.00 94.38 87 ALA A O 1
ATOM 647 N N . PHE A 1 88 ? 2.854 3.359 -12.622 1.00 94.06 88 PHE A N 1
ATOM 648 C CA . PHE A 1 88 ? 1.682 3.089 -13.450 1.00 94.06 88 PHE A CA 1
ATOM 649 C C . PHE A 1 88 ? 0.741 2.072 -12.796 1.00 94.06 88 PHE A C 1
ATOM 651 O O . PHE A 1 88 ? -0.459 2.327 -12.706 1.00 94.06 88 PHE A O 1
ATOM 658 N N . HIS A 1 89 ? 1.267 0.964 -12.262 1.00 93.00 89 HIS A N 1
ATOM 659 C CA . HIS A 1 89 ? 0.454 -0.032 -11.551 1.00 93.00 89 HIS A CA 1
ATOM 660 C C . HIS A 1 89 ? -0.241 0.569 -10.326 1.00 93.00 89 HIS A C 1
ATOM 662 O O . HIS A 1 89 ? -1.432 0.338 -10.093 1.00 93.00 89 HIS A O 1
ATOM 668 N N . HIS A 1 90 ? 0.475 1.399 -9.568 1.00 95.38 90 HIS A N 1
ATOM 669 C CA . HIS A 1 90 ? -0.099 2.078 -8.414 1.00 95.38 90 HIS A CA 1
ATOM 670 C C . HIS A 1 90 ? -1.168 3.101 -8.813 1.00 95.38 90 HIS A C 1
ATOM 672 O O . HIS A 1 90 ? -2.211 3.178 -8.159 1.00 95.38 90 HIS A O 1
ATOM 678 N N . LEU A 1 91 ? -0.944 3.862 -9.887 1.00 95.12 91 LEU A N 1
ATOM 679 C CA . LEU A 1 91 ? -1.914 4.813 -10.423 1.00 95.12 91 LEU A CA 1
ATOM 680 C C . LEU A 1 91 ? -3.182 4.097 -10.894 1.00 95.12 91 LEU A C 1
ATOM 682 O O . LEU A 1 91 ? -4.283 4.485 -10.500 1.00 95.12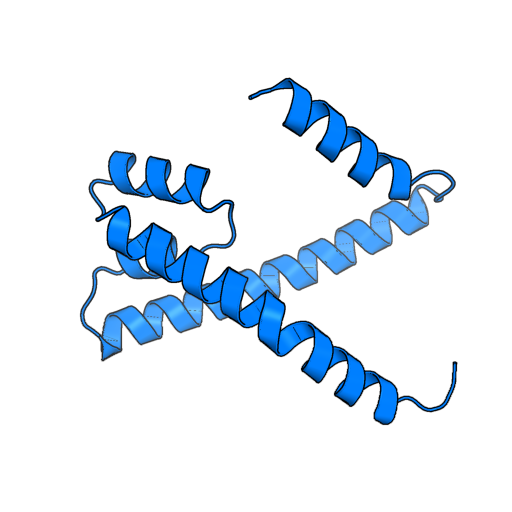 91 LEU A O 1
ATOM 686 N N . LEU A 1 92 ? -3.031 3.024 -11.672 1.00 94.50 92 LEU A N 1
ATOM 687 C CA . LEU A 1 92 ? -4.142 2.209 -12.152 1.00 94.50 92 LEU A CA 1
ATOM 688 C C . LEU A 1 92 ? -4.970 1.674 -10.982 1.00 94.50 92 LEU A C 1
ATOM 690 O O . LEU A 1 92 ? -6.196 1.781 -11.006 1.00 94.50 92 LEU A O 1
ATOM 694 N N . ARG A 1 93 ? -4.319 1.167 -9.926 1.00 91.38 93 ARG A N 1
ATOM 695 C CA . ARG A 1 93 ? -4.989 0.733 -8.692 1.00 91.38 93 ARG A CA 1
ATOM 696 C C . ARG A 1 93 ? -5.791 1.869 -8.058 1.00 91.38 93 ARG A C 1
ATOM 698 O O . ARG A 1 93 ? -6.953 1.661 -7.728 1.00 91.38 93 ARG A O 1
ATOM 705 N N . MET A 1 94 ? -5.208 3.059 -7.895 1.00 93.69 94 MET A N 1
ATOM 706 C CA . MET A 1 94 ? -5.899 4.199 -7.272 1.00 93.69 94 MET A CA 1
ATOM 707 C C . MET A 1 94 ? -7.118 4.646 -8.078 1.00 93.69 94 MET A C 1
ATOM 709 O O . MET A 1 94 ? -8.195 4.806 -7.507 1.00 93.69 94 MET A O 1
ATOM 713 N N . VAL A 1 95 ? -6.980 4.776 -9.399 1.00 95.44 95 VAL A N 1
ATOM 714 C CA . VAL A 1 95 ? -8.096 5.124 -10.290 1.00 95.44 95 VAL A CA 1
ATOM 715 C C . VAL A 1 95 ? -9.173 4.040 -10.249 1.00 95.44 95 VAL A C 1
ATOM 717 O O . VAL A 1 95 ? -10.352 4.347 -10.089 1.00 95.44 95 VAL A O 1
ATOM 720 N N . THR A 1 96 ? -8.776 2.766 -10.309 1.00 94.25 96 THR A N 1
ATOM 721 C CA . THR A 1 96 ? -9.706 1.631 -10.231 1.00 94.25 96 THR A CA 1
ATOM 722 C C . THR A 1 96 ? -10.471 1.641 -8.915 1.00 94.25 96 THR A C 1
ATOM 724 O O . THR A 1 96 ? -11.687 1.503 -8.924 1.00 94.25 96 THR A O 1
ATOM 727 N N . LEU A 1 97 ? -9.800 1.862 -7.782 1.00 93.19 97 LEU A N 1
ATOM 728 C CA . LEU A 1 97 ? -10.458 1.949 -6.480 1.00 93.19 97 LEU A CA 1
ATOM 729 C C . LEU A 1 97 ? -11.398 3.154 -6.400 1.00 93.19 97 LEU A C 1
ATOM 731 O O . LEU A 1 97 ? -12.522 2.999 -5.937 1.00 93.19 97 LEU A O 1
ATOM 735 N N . MET A 1 98 ? -10.988 4.327 -6.889 1.00 94.44 98 MET A N 1
ATOM 736 C CA . MET A 1 98 ? -11.845 5.518 -6.919 1.00 94.44 98 MET A CA 1
ATOM 737 C C . MET A 1 98 ? -13.131 5.290 -7.716 1.00 94.44 98 MET A C 1
ATOM 739 O O . MET A 1 98 ? -14.197 5.743 -7.301 1.00 94.44 98 MET A O 1
ATOM 743 N N . VAL A 1 99 ? -13.039 4.572 -8.836 1.00 95.69 99 VAL A N 1
ATOM 744 C CA . VAL A 1 99 ? -14.194 4.269 -9.683 1.00 95.69 99 VAL A CA 1
ATOM 745 C C . VAL A 1 99 ? -15.024 3.132 -9.094 1.00 95.69 99 VAL A C 1
ATOM 747 O O . VAL A 1 99 ? -16.225 3.293 -8.936 1.00 95.69 99 VAL A O 1
ATOM 750 N N . VAL A 1 100 ? -14.418 1.997 -8.743 1.00 95.50 100 VAL A N 1
ATOM 751 C CA . VAL A 1 100 ? -15.119 0.754 -8.374 1.00 95.50 100 VAL A CA 1
ATOM 752 C C . VAL A 1 100 ? -15.661 0.789 -6.945 1.00 95.50 100 VAL A C 1
ATOM 754 O O . VAL A 1 100 ? -16.767 0.301 -6.710 1.00 95.50 100 VAL A O 1
ATOM 757 N N . ALA A 1 101 ? -14.940 1.385 -5.988 1.00 93.19 101 ALA A N 1
ATOM 758 C CA . ALA A 1 101 ? -15.342 1.407 -4.579 1.00 93.19 101 ALA A CA 1
ATOM 759 C C . ALA A 1 101 ? -16.766 1.944 -4.331 1.00 93.19 101 ALA A C 1
ATOM 761 O O . ALA A 1 101 ? -17.502 1.280 -3.599 1.00 93.19 101 ALA A O 1
ATOM 762 N N . PRO A 1 102 ? -17.223 3.074 -4.917 1.00 92.50 102 PRO A N 1
ATOM 763 C CA . PRO A 1 102 ? -18.590 3.545 -4.695 1.00 92.50 102 PRO A CA 1
ATOM 764 C C . PRO A 1 102 ? -19.651 2.582 -5.244 1.00 92.50 102 PRO A C 1
ATOM 766 O O . PRO A 1 102 ? -20.697 2.413 -4.616 1.00 92.50 102 PRO A O 1
ATOM 769 N N . PHE A 1 103 ? -19.406 1.920 -6.380 1.00 93.75 103 PHE A N 1
ATOM 770 C CA . PHE A 1 103 ? -20.338 0.919 -6.915 1.00 93.75 103 PHE A CA 1
ATOM 771 C C . PHE A 1 103 ? -20.378 -0.327 -6.037 1.00 93.75 103 PHE A C 1
ATOM 773 O O . PHE A 1 103 ? -21.460 -0.822 -5.718 1.00 93.75 103 PHE A O 1
ATOM 780 N N . TRP A 1 104 ? -19.209 -0.786 -5.595 1.00 92.56 104 TRP A N 1
ATOM 781 C CA . TRP A 1 104 ? -19.079 -1.929 -4.701 1.00 92.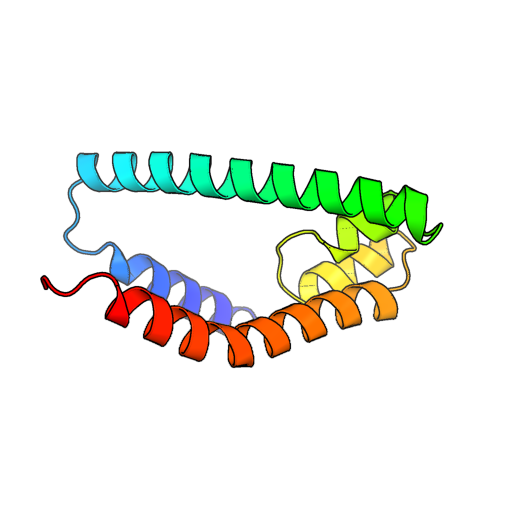56 104 TRP A CA 1
ATOM 782 C C . TRP A 1 104 ? -19.771 -1.673 -3.358 1.00 92.56 104 TRP A C 1
ATOM 784 O O . TRP A 1 104 ? -20.554 -2.499 -2.894 1.00 92.56 104 TRP A O 1
ATOM 794 N N . ALA A 1 105 ? -19.572 -0.487 -2.775 1.00 91.06 105 ALA A N 1
ATOM 795 C CA . ALA A 1 105 ? -20.237 -0.069 -1.545 1.00 91.06 105 ALA A CA 1
ATOM 796 C C . ALA A 1 105 ? -21.764 -0.033 -1.703 1.00 91.06 105 ALA A C 1
ATOM 798 O O . ALA A 1 105 ? -22.484 -0.562 -0.858 1.00 91.06 105 ALA A O 1
ATOM 799 N N . ARG A 1 106 ? -22.279 0.533 -2.805 1.00 90.88 106 ARG A N 1
ATOM 800 C CA . ARG A 1 106 ? -23.724 0.529 -3.104 1.00 90.88 106 ARG A CA 1
ATOM 801 C C . ARG A 1 106 ? -24.285 -0.886 -3.233 1.00 90.88 106 ARG A C 1
ATOM 803 O O . ARG A 1 106 ? -25.400 -1.135 -2.786 1.00 90.88 106 ARG A O 1
ATOM 810 N N . TRP A 1 107 ? -23.539 -1.801 -3.847 1.00 92.50 107 TRP A N 1
ATOM 811 C CA . TRP A 1 107 ? -23.952 -3.195 -3.990 1.00 92.50 107 TRP A CA 1
ATOM 812 C C . TRP A 1 107 ? -23.984 -3.929 -2.641 1.0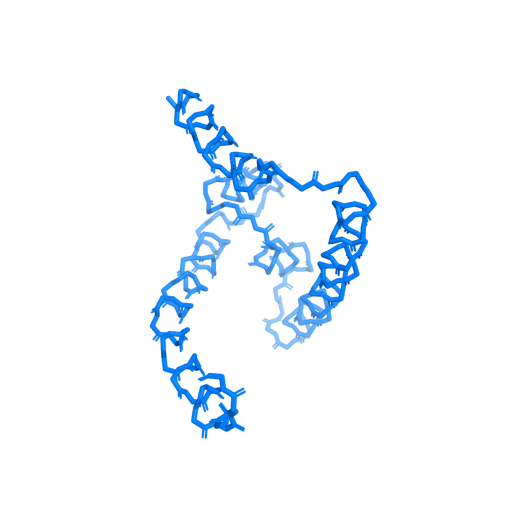0 92.50 107 TRP A C 1
ATOM 814 O O . TRP A 1 107 ? -24.974 -4.594 -2.345 1.00 92.50 107 TRP A O 1
ATOM 824 N N . LEU A 1 108 ? -22.971 -3.739 -1.790 1.00 90.38 108 LEU A N 1
ATOM 825 C CA . LEU A 1 108 ? -22.923 -4.300 -0.433 1.00 90.38 108 LEU A CA 1
ATOM 826 C C . LEU A 1 108 ? -24.067 -3.795 0.452 1.00 90.38 108 LEU A C 1
ATOM 828 O O . LEU A 1 108 ? -24.734 -4.595 1.102 1.00 90.38 108 LEU A O 1
ATOM 832 N N . MET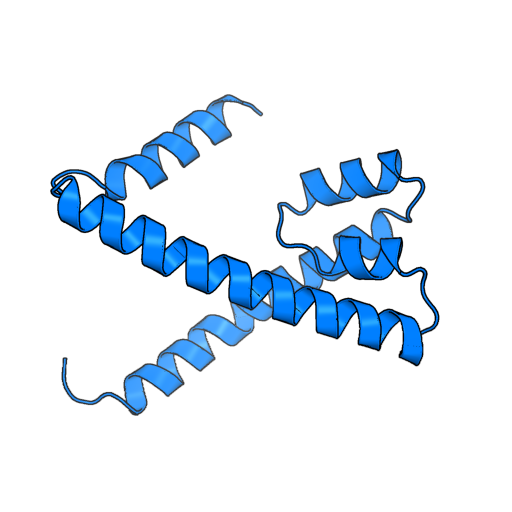 A 1 109 ? -24.337 -2.486 0.441 1.00 87.25 109 MET A N 1
ATOM 833 C CA . MET A 1 109 ? -25.426 -1.901 1.236 1.00 87.25 109 MET A CA 1
ATOM 834 C C . MET A 1 109 ? -26.809 -2.394 0.791 1.00 87.25 109 MET A C 1
ATOM 836 O O . MET A 1 109 ? -27.712 -2.500 1.608 1.00 87.25 109 MET A O 1
ATOM 840 N N . ARG A 1 110 ? -26.982 -2.766 -0.485 1.00 79.44 110 ARG A N 1
ATOM 841 C CA . ARG A 1 110 ? -28.229 -3.386 -0.967 1.00 79.44 110 ARG A CA 1
ATOM 842 C C . ARG A 1 110 ? -28.477 -4.792 -0.410 1.00 79.44 110 ARG A C 1
ATOM 844 O O . ARG A 1 110 ? -29.622 -5.227 -0.420 1.00 79.44 110 ARG A O 1
ATOM 851 N N . HIS A 1 111 ? -27.439 -5.492 0.051 1.00 66.69 111 HIS A N 1
ATOM 852 C CA . HIS A 1 111 ? -27.534 -6.866 0.562 1.00 66.69 111 HIS A CA 1
ATOM 853 C C . HIS A 1 111 ? -27.515 -6.954 2.100 1.00 66.69 111 HIS A C 1
ATOM 855 O O . HIS A 1 111 ? -27.673 -8.046 2.637 1.00 66.69 111 HIS A O 1
ATOM 861 N N . HIS A 1 112 ? -27.378 -5.825 2.808 1.00 59.53 112 HIS A N 1
ATOM 862 C CA . HIS A 1 112 ? -27.552 -5.720 4.262 1.00 59.53 112 HIS A CA 1
ATOM 863 C C . HIS A 1 112 ? -28.687 -4.725 4.579 1.00 59.53 112 HIS A C 1
ATOM 865 O O . HIS A 1 112 ? -28.399 -3.547 4.782 1.00 59.53 112 HIS A O 1
ATOM 871 N N . PRO A 1 113 ? -29.966 -5.162 4.602 1.00 52.31 113 PRO A N 1
ATOM 872 C CA . PRO A 1 113 ? -31.119 -4.272 4.782 1.00 52.31 113 PRO A CA 1
ATOM 873 C C . PRO A 1 113 ? -31.319 -3.722 6.207 1.00 52.31 113 PRO A C 1
ATOM 875 O O . PRO A 1 113 ? -32.199 -2.888 6.386 1.00 52.31 113 PRO A O 1
ATOM 878 N N . ASP A 1 114 ? -30.533 -4.151 7.203 1.00 54.84 114 ASP A N 1
ATOM 879 C CA . ASP A 1 114 ? -30.837 -3.918 8.625 1.00 54.84 114 ASP A CA 1
ATOM 880 C C . ASP A 1 114 ? -29.789 -3.039 9.342 1.00 54.84 114 ASP A C 1
ATOM 882 O O . ASP A 1 114 ? -29.088 -3.495 10.252 1.00 54.84 114 ASP A O 1
ATOM 886 N N . ALA A 1 115 ? -29.681 -1.768 8.943 1.00 49.94 115 ALA A N 1
ATOM 887 C CA . ALA A 1 115 ? -29.072 -0.709 9.757 1.00 49.94 115 ALA A CA 1
ATOM 888 C C . ALA A 1 115 ? -29.938 0.554 9.743 1.00 49.94 115 ALA A C 1
ATOM 890 O O . ALA A 1 115 ? -30.310 0.995 8.632 1.00 49.94 115 ALA A O 1
#

Sequence (115 aa):
MNLMLWVLGSAIGSRFQGMTRRLLGRYLWQSGIATLLALVVLAVFAELIHQTVGVGRDVALLALAPGGIGEMAILAVALNIDPVFVAFHHLLRMVTLMVVAPFWARWLMRHHPDA